Protein AF-A0A7W4FK07-F1 (afdb_monomer)

Foldseek 3Di:
DQLLVVLVVLLVDPPQALVSLVSLLVSLVPDDDPSNVSSVVCVVVSLVNDDPVRNVVCVVVVSD

Secondary structure (DSSP, 8-state):
--HHHHHHHHHHSSSP-HHHHHHHHHHHHH--THHHHHHHTTHHHHHHTS-HHHHHHHHHTT--

pLDDT: mean 90.16, std 4.12, range [65.12, 94.0]

Solvent-accessible surface area (backbone atoms only — not comparable to full-atom values): 3663 Å² total; per-residue (Å²): 133,59,59,52,58,52,49,54,55,54,73,68,51,76,79,56,45,55,64,54,39,54,54,43,46,51,42,37,71,72,37,62,72,70,52,22,54,58,37,57,68,46,48,65,60,54,58,74,59,36,49,72,70,42,46,52,52,28,41,77,71,66,54,98

Sequence (64 aa):
MKLIEQAQQLLQQTPYTLQTCRDFAKLEQQAKGQEANQIADLLPALIAGLDQQTHMQAFDEGLV

Radius of gyration: 10.89 Å; Cα contacts (8 Å, |Δi|>4): 58; chains: 1; bounding box: 24×19×30 Å

Mean predicted aligned error: 3.24 Å

Nearest PDB structures (foldseek):
  9b9l-assembly2_B  TM=5.983E-01  e=6.777E+00  Homo sapiens
  8hki-assembly1_B  TM=5.436E-01  e=5.688E+00  Homo sapiens

Structure (mmCIF, N/CA/C/O backbone):
data_AF-A0A7W4FK07-F1
#
_entry.id   AF-A0A7W4FK07-F1
#
loop_
_atom_site.group_PDB
_atom_site.id
_atom_site.type_symbol
_atom_site.label_atom_id
_atom_site.label_alt_id
_atom_site.label_comp_id
_atom_site.label_asym_id
_atom_site.label_entity_id
_atom_site.label_seq_id
_atom_site.pdbx_PDB_ins_code
_atom_site.Cartn_x
_atom_site.Cartn_y
_atom_site.Cartn_z
_atom_site.occupancy
_atom_site.B_iso_or_equiv
_atom_site.auth_seq_id
_atom_site.auth_comp_id
_atom_site.auth_asym_id
_atom_site.auth_atom_id
_atom_site.pdbx_PDB_model_num
ATOM 1 N N . MET A 1 1 ? 1.747 7.154 15.137 1.00 65.12 1 MET A N 1
ATOM 2 C CA . MET A 1 1 ? 1.725 7.522 13.707 1.00 65.12 1 MET A CA 1
ATOM 3 C C . MET A 1 1 ? 0.391 7.107 13.137 1.00 65.12 1 MET A C 1
ATOM 5 O O . MET A 1 1 ? -0.063 6.016 13.468 1.00 65.12 1 MET A O 1
ATOM 9 N N . LYS A 1 2 ? -0.249 7.974 12.353 1.00 86.94 2 LYS A N 1
ATOM 10 C CA . LYS A 1 2 ? -1.484 7.636 11.638 1.00 86.94 2 LYS A CA 1
ATOM 11 C C . LYS A 1 2 ? -1.171 6.737 10.438 1.00 86.94 2 LYS A C 1
ATOM 13 O O . LYS A 1 2 ? -0.051 6.770 9.925 1.00 86.94 2 LYS A O 1
ATOM 18 N N . LEU A 1 3 ? -2.124 5.926 9.978 1.00 91.88 3 LEU A N 1
ATOM 19 C CA . LEU A 1 3 ? -1.896 5.051 8.816 1.00 91.88 3 LEU A CA 1
ATOM 20 C C . LEU A 1 3 ? -1.722 5.870 7.534 1.00 91.88 3 LEU A C 1
ATOM 22 O O . LEU A 1 3 ? -0.898 5.526 6.694 1.00 91.88 3 LEU A O 1
ATOM 26 N N . ILE A 1 4 ? -2.406 7.013 7.439 1.00 90.81 4 ILE A N 1
ATOM 27 C CA . ILE A 1 4 ? -2.254 7.945 6.318 1.00 90.81 4 ILE A CA 1
ATOM 28 C C . ILE A 1 4 ? -0.832 8.511 6.203 1.00 90.81 4 ILE A C 1
ATOM 30 O O . ILE A 1 4 ? -0.313 8.638 5.101 1.00 90.81 4 ILE A O 1
ATOM 34 N N . GLU A 1 5 ? -0.161 8.789 7.323 1.00 92.00 5 GLU A N 1
ATOM 35 C CA . GLU A 1 5 ? 1.233 9.253 7.308 1.00 92.00 5 GLU A CA 1
ATOM 36 C C . GLU A 1 5 ? 2.166 8.150 6.793 1.00 92.00 5 GLU A C 1
ATOM 38 O O . GLU A 1 5 ? 3.077 8.421 6.017 1.00 92.00 5 GLU A O 1
ATOM 43 N N . GLN A 1 6 ? 1.902 6.894 7.166 1.00 91.44 6 GLN A N 1
ATOM 44 C CA . GLN A 1 6 ? 2.658 5.740 6.672 1.00 91.44 6 GLN A CA 1
ATOM 45 C C . GLN A 1 6 ? 2.435 5.524 5.171 1.00 91.44 6 GLN A C 1
ATOM 47 O O . GLN A 1 6 ? 3.400 5.298 4.447 1.00 91.44 6 GLN A O 1
ATOM 52 N N . ALA A 1 7 ? 1.196 5.663 4.688 1.00 91.94 7 ALA A N 1
ATOM 53 C CA . ALA A 1 7 ? 0.881 5.576 3.264 1.00 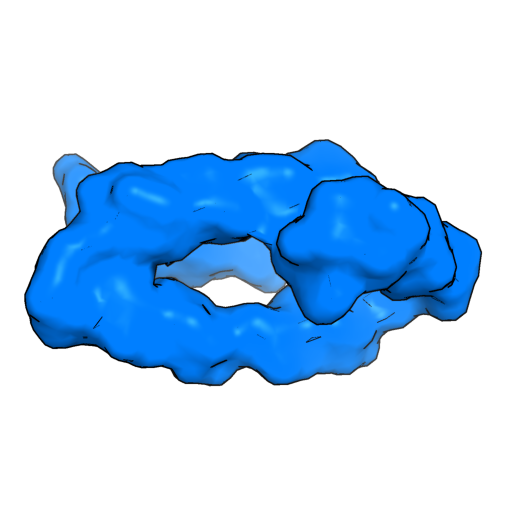91.94 7 ALA A CA 1
ATOM 54 C C . ALA A 1 7 ? 1.580 6.694 2.471 1.00 91.94 7 ALA A C 1
ATOM 56 O O . ALA A 1 7 ? 2.168 6.441 1.424 1.00 91.94 7 ALA A O 1
ATOM 57 N N . GLN A 1 8 ? 1.610 7.919 3.001 1.00 91.25 8 GLN A N 1
ATOM 58 C CA . GLN A 1 8 ? 2.342 9.030 2.388 1.00 91.25 8 GLN A CA 1
ATOM 59 C C . GLN A 1 8 ? 3.853 8.781 2.347 1.00 91.25 8 GLN A C 1
ATOM 61 O O . GLN A 1 8 ? 4.481 9.032 1.321 1.00 91.25 8 GLN A O 1
ATOM 66 N N . GLN A 1 9 ? 4.447 8.264 3.427 1.00 91.88 9 GLN A N 1
ATOM 67 C CA . GLN A 1 9 ? 5.870 7.907 3.438 1.00 91.88 9 GLN A CA 1
ATOM 68 C C . GLN A 1 9 ? 6.190 6.784 2.449 1.00 91.88 9 GLN A C 1
ATOM 70 O O . GLN A 1 9 ? 7.240 6.816 1.809 1.00 91.88 9 GLN A O 1
ATOM 75 N N . LEU A 1 10 ? 5.287 5.816 2.299 1.00 90.19 10 LEU A N 1
ATOM 76 C CA . LEU A 1 10 ? 5.419 4.730 1.336 1.00 90.19 10 LEU A CA 1
ATOM 77 C C . LEU A 1 10 ? 5.489 5.270 -0.102 1.00 90.19 10 LEU A C 1
ATOM 79 O O . LEU A 1 10 ? 6.346 4.856 -0.876 1.00 90.19 10 LEU A O 1
ATOM 83 N N . LEU A 1 11 ? 4.662 6.269 -0.424 1.00 88.88 11 LEU A N 1
ATOM 84 C CA . LEU A 1 11 ? 4.643 6.931 -1.734 1.00 88.88 11 LEU A CA 1
ATOM 85 C C . LEU A 1 11 ? 5.832 7.867 -1.986 1.00 88.88 11 LEU A C 1
ATOM 87 O O . LEU A 1 11 ? 6.050 8.280 -3.123 1.00 88.88 11 LEU A O 1
ATOM 91 N N . GLN A 1 12 ? 6.632 8.189 -0.969 1.00 88.69 12 GLN A N 1
ATOM 92 C CA . GLN A 1 12 ? 7.901 8.900 -1.158 1.00 88.69 12 GLN A CA 1
ATOM 93 C C . GLN A 1 12 ? 9.048 7.967 -1.565 1.00 88.69 12 GLN A C 1
ATOM 95 O O . GLN A 1 12 ? 10.079 8.446 -2.035 1.00 88.69 12 GLN A O 1
ATOM 100 N N . GLN A 1 13 ? 8.893 6.650 -1.399 1.00 84.06 13 GLN A N 1
ATOM 101 C CA . GLN A 1 13 ? 9.926 5.679 -1.750 1.00 84.06 13 GLN A CA 1
ATOM 102 C C . GLN A 1 13 ? 9.749 5.207 -3.190 1.00 84.06 13 GLN A C 1
ATOM 104 O O . GLN A 1 13 ? 9.027 4.252 -3.465 1.00 84.06 13 GLN A O 1
ATOM 109 N N . THR A 1 14 ? 10.422 5.890 -4.114 1.00 81.75 14 THR A N 1
ATOM 110 C CA . THR A 1 14 ? 10.552 5.450 -5.505 1.00 81.75 14 THR A CA 1
ATOM 111 C C . THR A 1 14 ? 11.853 4.660 -5.704 1.00 81.75 14 THR A C 1
ATOM 113 O O . THR A 1 14 ? 12.860 4.961 -5.055 1.00 81.75 14 THR A O 1
ATOM 116 N N . PRO A 1 15 ? 11.876 3.653 -6.597 1.00 85.25 15 PRO A N 1
ATOM 117 C CA . PRO A 1 15 ? 10.781 3.194 -7.463 1.00 85.25 15 PRO A CA 1
ATOM 118 C C . PRO A 1 15 ? 9.677 2.432 -6.707 1.00 85.25 15 PRO A C 1
ATOM 120 O O . PRO A 1 15 ? 9.953 1.743 -5.726 1.00 85.25 15 PRO A O 1
ATOM 123 N N . TYR A 1 16 ? 8.428 2.533 -7.179 1.00 89.94 16 TYR A N 1
ATOM 124 C CA . TYR A 1 16 ? 7.318 1.760 -6.617 1.00 89.94 16 TYR A CA 1
ATOM 125 C C . TYR A 1 16 ? 7.421 0.298 -7.044 1.00 89.94 16 TYR 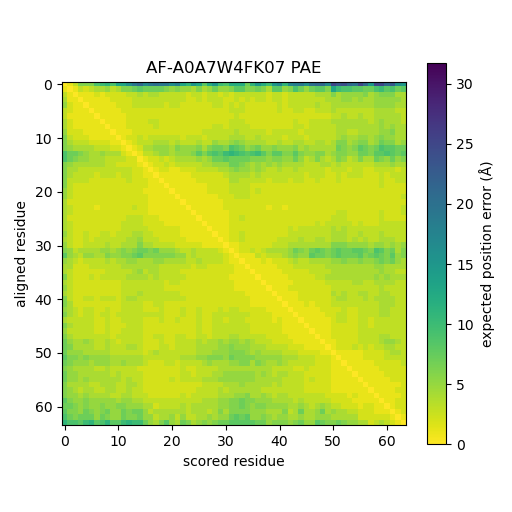A C 1
ATOM 127 O O . TYR A 1 16 ? 7.544 -0.030 -8.224 1.00 89.94 16 TYR A O 1
ATOM 135 N N . THR A 1 17 ? 7.365 -0.595 -6.063 1.00 91.31 17 THR A N 1
ATOM 136 C CA . THR A 1 17 ? 7.486 -2.040 -6.269 1.00 91.31 17 THR A CA 1
ATOM 137 C C . THR A 1 17 ? 6.180 -2.747 -5.922 1.00 91.31 17 THR A C 1
ATOM 139 O O . THR A 1 17 ? 5.267 -2.170 -5.329 1.00 91.31 17 THR A O 1
ATOM 142 N N . LEU A 1 18 ? 6.099 -4.041 -6.232 1.00 91.31 18 LEU A N 1
ATOM 143 C CA . LEU A 1 18 ? 4.977 -4.873 -5.798 1.00 91.31 18 LEU A CA 1
ATOM 144 C C . LEU A 1 18 ? 4.839 -4.871 -4.267 1.00 91.31 18 LEU A C 1
ATOM 146 O O . LEU A 1 18 ? 3.732 -4.887 -3.736 1.00 91.31 18 LEU A O 1
ATOM 150 N N . GLN A 1 19 ? 5.965 -4.779 -3.553 1.00 91.25 19 GLN A N 1
ATOM 151 C CA . GLN A 1 19 ? 5.975 -4.656 -2.099 1.00 91.25 19 GLN A CA 1
ATOM 152 C C . GLN A 1 19 ? 5.307 -3.351 -1.643 1.00 91.25 19 GLN A C 1
ATOM 154 O O . GLN A 1 19 ? 4.482 -3.388 -0.736 1.00 91.25 19 GLN A O 1
ATOM 159 N N . THR A 1 20 ? 5.556 -2.236 -2.338 1.00 92.44 20 THR A N 1
ATOM 160 C CA . THR A 1 20 ? 4.864 -0.955 -2.116 1.00 92.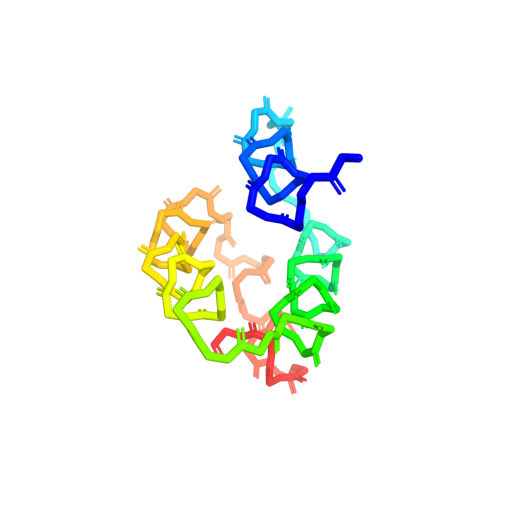44 20 THR A CA 1
ATOM 161 C C . THR A 1 20 ? 3.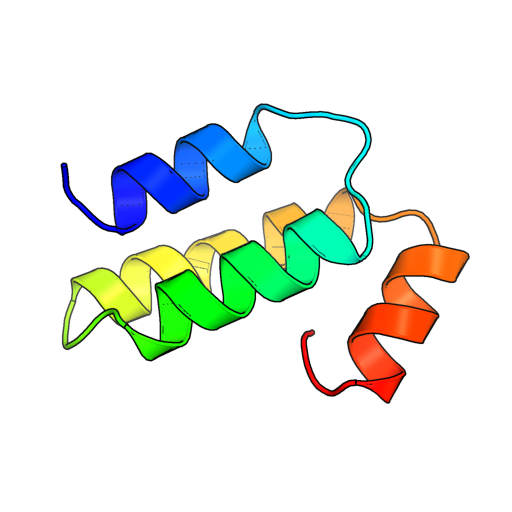344 -1.117 -2.245 1.00 92.44 20 THR A C 1
ATOM 163 O O . THR A 1 20 ? 2.604 -0.619 -1.406 1.00 92.44 20 THR A O 1
ATOM 166 N N . CYS A 1 21 ? 2.861 -1.876 -3.233 1.00 92.25 21 CYS A N 1
ATOM 167 C CA . CYS A 1 21 ? 1.425 -2.143 -3.398 1.00 92.25 21 CYS A CA 1
ATOM 168 C C . CYS A 1 21 ? 0.849 -2.967 -2.240 1.00 92.25 21 CYS A C 1
ATOM 170 O O . CYS A 1 21 ? -0.202 -2.636 -1.698 1.00 92.25 21 CYS A O 1
ATOM 172 N N . ARG A 1 22 ? 1.563 -4.013 -1.810 1.00 94.00 22 ARG A N 1
ATOM 173 C CA . ARG A 1 22 ? 1.148 -4.859 -0.680 1.00 94.00 22 ARG A CA 1
ATOM 174 C C . ARG A 1 22 ? 1.109 -4.093 0.637 1.00 94.00 22 ARG A C 1
ATOM 176 O O . ARG A 1 22 ? 0.164 -4.247 1.409 1.00 94.00 22 ARG A O 1
ATOM 183 N N . ASP A 1 23 ? 2.122 -3.271 0.897 1.00 93.50 23 ASP A N 1
ATOM 184 C CA . ASP A 1 23 ? 2.177 -2.448 2.102 1.00 93.50 23 ASP A CA 1
ATOM 185 C C . ASP A 1 23 ? 1.070 -1.390 2.093 1.00 93.50 23 ASP A C 1
ATOM 187 O O . ASP A 1 23 ? 0.415 -1.185 3.115 1.00 93.50 23 ASP A O 1
ATOM 191 N N . PHE A 1 24 ? 0.781 -0.794 0.935 1.00 93.50 24 PHE A N 1
ATOM 192 C CA . PHE A 1 24 ? -0.334 0.135 0.776 1.00 93.50 24 PHE A CA 1
ATOM 193 C C . PHE A 1 24 ? -1.686 -0.537 1.050 1.00 93.50 24 PHE A C 1
ATOM 195 O O . PHE A 1 24 ? -2.445 -0.060 1.892 1.00 93.50 24 PHE A O 1
ATOM 202 N N . ALA A 1 25 ? -1.955 -1.686 0.423 1.00 92.69 25 ALA A N 1
ATOM 203 C CA . ALA A 1 25 ? -3.189 -2.445 0.629 1.00 92.69 25 ALA A CA 1
ATOM 204 C C . ALA A 1 25 ? -3.366 -2.866 2.097 1.00 92.69 25 ALA A C 1
ATOM 206 O O . ALA A 1 25 ? -4.470 -2.840 2.640 1.00 92.69 25 ALA A O 1
ATOM 207 N N . LYS A 1 26 ? -2.271 -3.211 2.784 1.00 93.19 26 LYS A N 1
ATOM 208 C CA . LYS A 1 26 ? -2.294 -3.517 4.217 1.00 93.19 26 LYS A CA 1
ATOM 209 C C . LYS A 1 26 ? -2.657 -2.292 5.058 1.00 93.19 26 LYS A C 1
ATOM 211 O O . LYS A 1 26 ? -3.424 -2.429 6.010 1.00 93.19 26 LYS A O 1
ATOM 216 N N . LEU A 1 27 ? -2.122 -1.116 4.731 1.00 93.06 27 LEU A N 1
ATOM 217 C CA . LEU A 1 27 ? -2.455 0.136 5.417 1.00 93.06 27 LEU A CA 1
ATOM 218 C C . LEU A 1 27 ? -3.921 0.523 5.192 1.00 93.06 27 LEU A C 1
ATOM 220 O O . LEU A 1 27 ? -4.596 0.900 6.149 1.00 93.06 27 LEU A O 1
ATOM 224 N N . GLU A 1 28 ? -4.425 0.365 3.968 1.00 91.38 28 GLU A N 1
ATOM 225 C CA . GLU A 1 28 ? -5.833 0.596 3.634 1.00 91.38 28 GLU A CA 1
ATOM 226 C C . GLU A 1 28 ? -6.760 -0.334 4.434 1.00 91.38 28 GLU A C 1
ATOM 228 O O . GLU A 1 28 ? -7.680 0.138 5.098 1.00 91.38 28 GLU A O 1
ATOM 233 N N . GLN A 1 29 ? -6.460 -1.639 4.474 1.00 90.88 29 GLN A N 1
ATOM 234 C CA . GLN A 1 29 ? -7.230 -2.627 5.244 1.00 90.88 29 GLN A CA 1
ATOM 235 C C . GLN A 1 29 ? -7.196 -2.388 6.760 1.00 90.88 29 GLN A C 1
ATOM 237 O O . GLN A 1 29 ? -8.133 -2.749 7.477 1.00 90.88 29 GLN A O 1
ATOM 242 N N . GLN A 1 30 ? -6.104 -1.821 7.278 1.00 92.06 30 GLN A N 1
ATOM 243 C CA . GLN A 1 30 ? -5.980 -1.476 8.695 1.00 92.06 30 GLN A CA 1
ATOM 244 C C . GLN A 1 30 ? -6.731 -0.192 9.052 1.00 92.06 30 GLN A C 1
ATOM 246 O O . GLN A 1 30 ? -7.153 -0.029 10.203 1.00 92.06 30 GLN A O 1
ATOM 251 N N . ALA A 1 31 ? -6.897 0.715 8.092 1.00 92.06 31 ALA A N 1
ATOM 252 C CA . ALA A 1 31 ? -7.569 1.977 8.311 1.00 92.06 31 ALA A CA 1
ATOM 253 C C . ALA A 1 31 ? -9.086 1.793 8.403 1.00 92.06 31 ALA A C 1
ATOM 255 O O . ALA A 1 31 ? -9.679 0.864 7.858 1.00 92.06 31 ALA A O 1
ATOM 256 N N . LYS A 1 32 ? -9.745 2.690 9.142 1.00 89.56 32 LYS A N 1
ATOM 257 C CA . LYS A 1 32 ? -11.202 2.680 9.316 1.00 89.56 32 LYS A CA 1
ATOM 258 C C . LYS A 1 32 ? -11.763 4.092 9.232 1.00 89.56 32 LYS A C 1
ATOM 260 O O . LYS A 1 32 ? -11.123 5.055 9.652 1.00 89.56 32 LYS A O 1
ATOM 265 N N . GLY A 1 33 ? -12.991 4.203 8.731 1.00 91.31 33 GLY A N 1
ATOM 266 C CA . GLY A 1 33 ? -13.697 5.477 8.624 1.00 91.31 33 GLY A CA 1
ATOM 267 C C . GLY A 1 33 ? -12.975 6.456 7.697 1.00 91.31 33 GLY A C 1
ATOM 268 O O . GLY A 1 33 ? -12.568 6.095 6.598 1.00 91.31 33 GLY A O 1
ATOM 269 N N . GLN A 1 34 ? -12.809 7.699 8.147 1.00 89.25 34 GLN A N 1
ATOM 270 C CA . GLN A 1 34 ? -12.226 8.765 7.330 1.00 89.25 34 GLN A CA 1
ATOM 271 C C . GLN A 1 34 ? -10.776 8.479 6.913 1.00 89.25 34 GLN A C 1
ATOM 273 O O . GLN A 1 34 ? -10.396 8.827 5.802 1.00 89.25 34 GLN A O 1
ATOM 278 N N . GLU A 1 35 ? -9.985 7.809 7.755 1.00 89.50 35 GLU A N 1
ATOM 279 C CA . GLU A 1 35 ? -8.586 7.500 7.436 1.00 89.50 35 GLU A CA 1
ATOM 280 C C . GLU A 1 35 ? -8.476 6.488 6.283 1.00 89.50 35 GLU A C 1
ATOM 282 O O . GLU A 1 35 ? -7.601 6.633 5.437 1.00 89.50 35 GLU A O 1
ATOM 287 N N . ALA A 1 36 ? -9.412 5.535 6.180 1.00 90.62 36 ALA A N 1
ATOM 288 C CA . ALA A 1 36 ? -9.470 4.601 5.051 1.00 90.62 36 ALA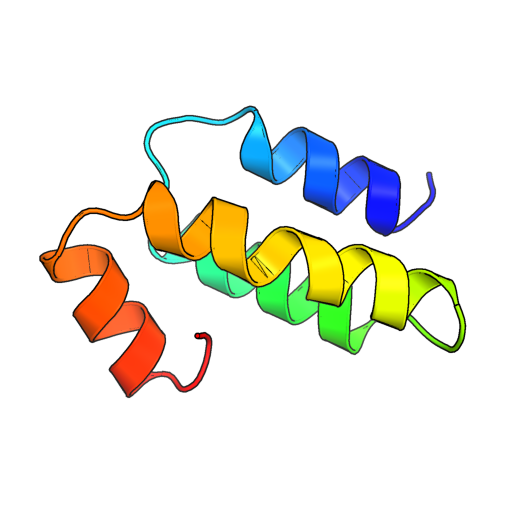 A CA 1
ATOM 289 C C . ALA A 1 36 ? -9.783 5.328 3.739 1.00 90.62 36 ALA A C 1
ATOM 291 O O . ALA A 1 36 ? -9.119 5.094 2.737 1.00 90.62 36 ALA A O 1
ATOM 292 N N . ASN A 1 37 ? -10.724 6.279 3.767 1.00 92.44 37 ASN A N 1
ATOM 293 C CA . ASN A 1 37 ? -11.043 7.096 2.594 1.00 92.44 37 ASN A CA 1
ATOM 294 C C . ASN A 1 37 ? -9.843 7.937 2.143 1.00 92.44 37 ASN A C 1
ATOM 296 O O . ASN A 1 37 ? -9.603 8.074 0.951 1.00 92.44 37 ASN A O 1
ATOM 300 N N . GLN A 1 38 ? -9.084 8.492 3.093 1.00 92.88 38 GLN A N 1
ATOM 301 C CA . GLN A 1 38 ? -7.886 9.268 2.776 1.00 92.88 38 GLN A CA 1
ATOM 302 C C . GLN A 1 38 ? -6.770 8.403 2.191 1.00 92.88 38 GLN A C 1
ATOM 304 O O . GLN A 1 38 ? -6.035 8.885 1.340 1.00 92.88 38 GLN A O 1
ATOM 309 N N . ILE A 1 39 ? -6.623 7.154 2.644 1.00 92.56 3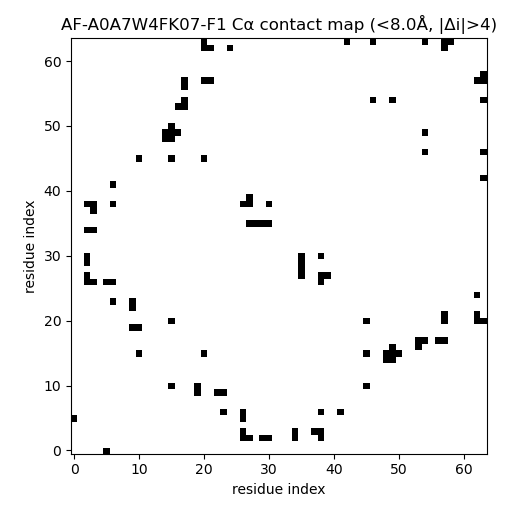9 ILE A N 1
ATOM 310 C CA . ILE A 1 39 ? -5.652 6.227 2.055 1.00 92.56 39 ILE A CA 1
ATOM 311 C C . ILE A 1 39 ? -6.118 5.815 0.662 1.00 92.56 39 ILE A C 1
ATOM 313 O O . ILE A 1 39 ? -5.337 5.942 -0.267 1.00 92.56 39 ILE A O 1
ATOM 317 N N . ALA A 1 40 ? -7.382 5.433 0.478 1.00 91.50 40 ALA A N 1
ATOM 318 C CA . ALA A 1 40 ? -7.921 5.065 -0.833 1.00 91.50 40 ALA A CA 1
ATOM 319 C C . ALA A 1 40 ? -7.771 6.189 -1.883 1.00 91.50 40 ALA A C 1
ATOM 321 O O . ALA A 1 40 ? -7.513 5.912 -3.052 1.00 91.50 40 ALA A O 1
ATOM 322 N N . ASP A 1 41 ? -7.847 7.461 -1.471 1.00 93.56 41 ASP A N 1
ATOM 323 C CA . ASP A 1 41 ? -7.607 8.629 -2.340 1.00 93.56 41 ASP A CA 1
ATOM 324 C C . ASP A 1 41 ? -6.172 8.683 -2.907 1.00 93.56 41 ASP A C 1
ATOM 326 O O . ASP A 1 41 ? -5.930 9.264 -3.964 1.00 93.56 41 ASP A O 1
ATOM 330 N N . LEU A 1 42 ? -5.213 8.028 -2.245 1.00 91.44 42 LEU A N 1
ATOM 331 C CA . LEU A 1 42 ? -3.821 7.946 -2.685 1.00 91.44 42 LEU A CA 1
ATOM 332 C C . LEU A 1 42 ? -3.553 6.796 -3.673 1.00 91.44 42 LEU A C 1
ATOM 334 O O . LEU A 1 42 ? -2.503 6.785 -4.320 1.00 91.44 42 LEU A O 1
ATOM 338 N N . LEU A 1 43 ? -4.480 5.841 -3.821 1.00 90.81 43 LEU A N 1
ATOM 339 C CA . LEU A 1 43 ? -4.317 4.672 -4.693 1.00 90.81 43 LEU A CA 1
ATOM 340 C C . LEU A 1 43 ? -4.053 5.048 -6.169 1.00 90.81 43 LEU A C 1
ATOM 342 O O . LEU A 1 43 ? -3.134 4.485 -6.765 1.00 90.81 43 LEU A O 1
ATOM 346 N N . PRO A 1 44 ? -4.746 6.036 -6.774 1.00 90.75 44 PRO A N 1
ATOM 347 C CA . PRO A 1 44 ? -4.463 6.454 -8.148 1.00 90.75 44 PRO A CA 1
ATOM 348 C C . PRO A 1 44 ? -3.041 6.998 -8.331 1.00 90.75 44 PRO A C 1
ATOM 350 O O . PRO A 1 44 ? -2.438 6.797 -9.384 1.00 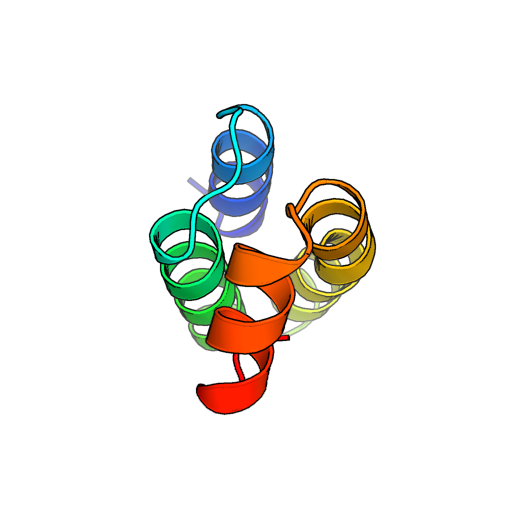90.75 44 PRO A O 1
ATOM 353 N N . ALA A 1 45 ? -2.490 7.670 -7.314 1.00 90.62 45 ALA A N 1
ATOM 354 C CA . ALA A 1 45 ? -1.126 8.191 -7.355 1.00 90.62 45 ALA A CA 1
ATOM 355 C C . ALA A 1 45 ? -0.088 7.062 -7.297 1.00 90.62 45 ALA A C 1
ATOM 357 O O . ALA A 1 45 ? 0.911 7.117 -8.014 1.00 90.62 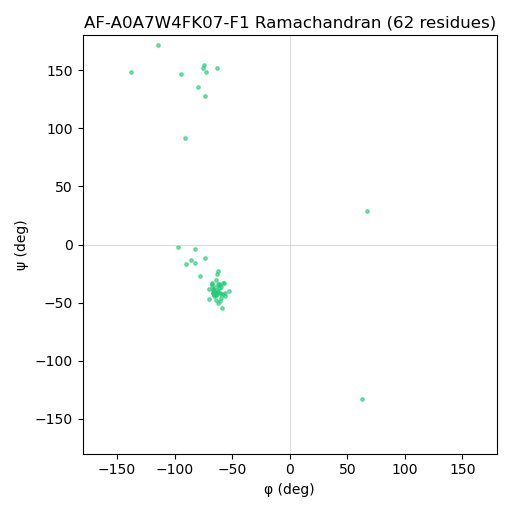45 ALA A O 1
ATOM 358 N N . LEU A 1 46 ? -0.352 6.020 -6.497 1.00 90.25 46 LEU A N 1
ATOM 359 C CA . LEU A 1 46 ? 0.451 4.798 -6.490 1.00 90.25 46 LEU A CA 1
ATOM 360 C C . LEU A 1 46 ? 0.450 4.156 -7.879 1.00 90.25 46 LEU A C 1
ATOM 362 O O . LEU A 1 46 ? 1.514 3.968 -8.460 1.00 90.25 46 LEU A O 1
ATOM 366 N N . ILE A 1 47 ? -0.739 3.891 -8.429 1.00 89.38 47 ILE A N 1
ATOM 367 C CA . ILE A 1 47 ? -0.926 3.252 -9.739 1.00 89.38 47 ILE A CA 1
ATOM 368 C C . ILE A 1 47 ? -0.211 4.028 -10.847 1.00 89.38 47 ILE A C 1
ATOM 370 O O . ILE A 1 47 ? 0.483 3.429 -11.665 1.00 89.38 47 ILE A O 1
ATOM 374 N N . ALA A 1 48 ? -0.324 5.358 -10.849 1.00 90.06 48 ALA A N 1
ATOM 375 C CA . ALA A 1 48 ? 0.314 6.214 -11.845 1.00 90.06 48 ALA A CA 1
ATOM 376 C C . ALA A 1 48 ? 1.853 6.159 -11.821 1.00 90.06 48 ALA A C 1
ATOM 378 O O . ALA A 1 48 ?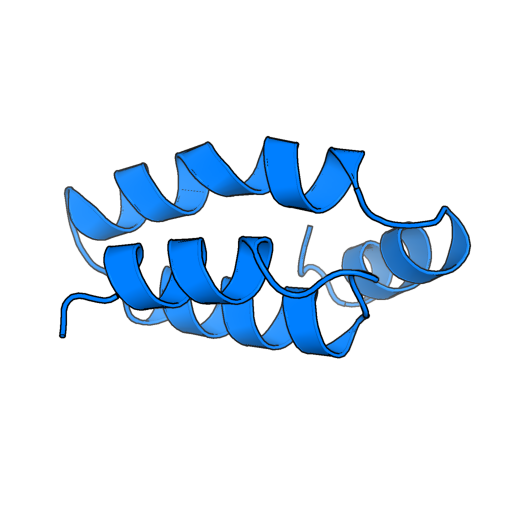 2.481 6.450 -12.837 1.00 90.06 48 ALA A O 1
ATOM 379 N N . GLY A 1 49 ? 2.461 5.811 -10.682 1.00 88.38 49 GLY A N 1
ATOM 380 C CA . GLY A 1 49 ? 3.912 5.662 -10.555 1.00 88.38 49 GLY A CA 1
ATOM 381 C C . GLY A 1 49 ? 4.426 4.227 -10.693 1.00 88.38 49 GLY A C 1
ATOM 382 O O . GLY A 1 49 ? 5.635 4.021 -10.600 1.00 88.38 49 GLY A O 1
ATOM 383 N N . LEU A 1 50 ? 3.548 3.233 -10.871 1.00 90.31 50 LEU A N 1
ATOM 384 C CA . LEU A 1 50 ? 3.956 1.847 -11.099 1.00 90.31 50 LEU A CA 1
ATOM 385 C C . LEU A 1 50 ? 4.376 1.644 -12.555 1.00 90.31 50 LEU A C 1
ATOM 387 O O . LEU A 1 50 ? 3.665 2.018 -13.487 1.00 90.31 50 LEU A O 1
ATOM 391 N N . ASP A 1 51 ? 5.493 0.949 -12.757 1.00 91.25 51 ASP A N 1
ATOM 392 C CA . ASP A 1 51 ? 5.818 0.380 -14.061 1.00 91.25 51 ASP A CA 1
ATOM 393 C C . ASP A 1 51 ? 4.777 -0.670 -14.479 1.00 91.25 51 ASP A C 1
ATOM 395 O O . ASP A 1 51 ? 4.190 -1.367 -13.646 1.00 91.25 51 ASP A O 1
ATOM 399 N N . GLN A 1 52 ? 4.593 -0.840 -15.792 1.00 89.44 52 GLN A N 1
ATOM 400 C CA . GLN A 1 52 ? 3.566 -1.718 -16.369 1.00 89.44 52 GLN A CA 1
ATOM 401 C C . GLN A 1 52 ? 3.614 -3.153 -15.819 1.00 89.44 52 GLN A C 1
ATOM 403 O O . GLN A 1 52 ? 2.568 -3.746 -15.554 1.00 89.44 52 GLN A O 1
ATOM 408 N N . GLN A 1 53 ? 4.817 -3.704 -15.627 1.00 91.69 53 GLN A N 1
ATOM 409 C CA . GLN A 1 53 ? 4.993 -5.047 -15.071 1.00 91.69 53 GLN A CA 1
ATOM 410 C C . GLN A 1 53 ? 4.473 -5.121 -13.631 1.00 91.69 53 GLN A C 1
ATOM 412 O O . GLN A 1 53 ? 3.703 -6.018 -13.299 1.00 91.69 53 GLN A O 1
ATOM 417 N N . THR A 1 54 ? 4.852 -4.159 -12.791 1.00 91.75 54 THR A N 1
ATOM 418 C CA . THR A 1 54 ? 4.431 -4.106 -11.390 1.00 91.75 54 THR A CA 1
ATOM 419 C C . THR A 1 54 ? 2.930 -3.875 -11.273 1.00 91.75 54 THR A C 1
ATOM 421 O O . THR A 1 54 ? 2.282 -4.522 -10.457 1.00 91.75 54 THR A O 1
ATOM 424 N N . HIS A 1 55 ? 2.364 -3.011 -12.119 1.00 92.56 55 HIS A N 1
ATOM 425 C CA . HIS A 1 55 ? 0.924 -2.789 -12.184 1.00 92.56 55 HIS A CA 1
ATOM 426 C C . HIS A 1 55 ? 0.167 -4.076 -12.539 1.00 92.56 55 HIS A C 1
ATOM 428 O O . HIS A 1 55 ? -0.790 -4.425 -11.858 1.00 92.56 55 HIS A O 1
ATOM 434 N N . MET A 1 56 ? 0.624 -4.831 -13.548 1.00 92.75 56 MET A N 1
ATOM 435 C CA . MET A 1 56 ? 0.027 -6.130 -13.884 1.00 92.75 56 MET A CA 1
ATOM 436 C C . MET A 1 56 ? 0.099 -7.129 -12.725 1.00 92.75 56 MET A C 1
ATOM 438 O O . MET A 1 56 ? -0.885 -7.808 -12.458 1.00 92.75 56 MET A O 1
ATOM 442 N N . GLN A 1 57 ? 1.234 -7.211 -12.025 1.00 93.00 57 GLN A N 1
ATOM 443 C CA . GLN A 1 57 ? 1.379 -8.110 -10.874 1.00 93.00 57 GLN A CA 1
ATOM 444 C C . GLN A 1 57 ? 0.483 -7.701 -9.702 1.00 93.00 57 GLN A C 1
ATOM 446 O O . GLN A 1 57 ? -0.132 -8.551 -9.067 1.00 93.00 57 GLN A O 1
ATOM 451 N N . ALA A 1 58 ? 0.392 -6.401 -9.424 1.00 91.56 58 ALA A N 1
ATOM 452 C CA . ALA A 1 58 ? -0.473 -5.884 -8.375 1.00 91.56 58 ALA A CA 1
ATOM 453 C C . ALA A 1 58 ? -1.956 -6.124 -8.702 1.00 91.56 58 ALA A C 1
ATOM 455 O O . ALA A 1 58 ? -2.716 -6.498 -7.814 1.00 91.56 58 ALA A O 1
ATOM 456 N N . PHE A 1 59 ? -2.348 -5.974 -9.970 1.00 90.06 59 PHE A N 1
ATOM 457 C CA . PHE A 1 59 ? -3.705 -6.249 -10.442 1.00 90.06 59 PHE A CA 1
ATOM 458 C C . PHE A 1 59 ? -4.059 -7.741 -10.344 1.00 90.06 59 PHE A C 1
ATOM 460 O O . PHE A 1 59 ? -5.146 -8.085 -9.890 1.00 90.06 59 PHE A O 1
ATOM 467 N N . ASP A 1 60 ? -3.133 -8.634 -10.709 1.00 92.44 60 ASP A N 1
ATOM 468 C CA . ASP A 1 60 ? -3.311 -10.090 -10.578 1.00 92.44 60 ASP A CA 1
ATOM 469 C C . ASP A 1 60 ? -3.522 -10.514 -9.110 1.00 92.44 60 ASP A C 1
ATOM 471 O O . ASP A 1 60 ? -4.336 -11.390 -8.818 1.00 92.44 60 ASP A O 1
ATOM 475 N N . GLU A 1 61 ? -2.866 -9.826 -8.167 1.00 89.19 61 GLU A N 1
ATOM 476 C CA . GLU A 1 61 ? -3.058 -10.020 -6.722 1.00 89.19 61 GLU A CA 1
ATOM 477 C C . GLU A 1 61 ? -4.277 -9.275 -6.135 1.00 89.19 61 GLU A C 1
ATOM 479 O O . GLU A 1 61 ? -4.570 -9.435 -4.948 1.00 89.19 61 GLU A O 1
ATOM 484 N N . GLY A 1 62 ? -4.999 -8.473 -6.928 1.00 87.06 62 GLY A N 1
ATOM 485 C CA . GLY A 1 62 ? -6.126 -7.657 -6.459 1.00 87.06 62 GLY A CA 1
ATOM 486 C C . GLY A 1 62 ? -5.723 -6.526 -5.504 1.00 87.06 62 GLY A C 1
ATOM 487 O O . GLY A 1 62 ? -6.492 -6.166 -4.614 1.00 87.06 62 GLY A O 1
ATOM 488 N N . LEU A 1 63 ? -4.499 -6.008 -5.647 1.00 85.88 63 LEU A N 1
ATOM 489 C CA . LEU A 1 63 ? -3.939 -4.916 -4.840 1.00 85.88 63 LEU A CA 1
ATOM 490 C C . LEU A 1 63 ? -4.215 -3.524 -5.433 1.00 85.88 63 LEU A C 1
ATOM 492 O O . LEU A 1 63 ? -4.037 -2.532 -4.727 1.00 85.88 63 LEU A O 1
ATOM 496 N N . VAL A 1 64 ? -4.590 -3.459 -6.716 1.00 79.62 64 VAL A N 1
ATOM 497 C CA . VAL A 1 64 ? -4.916 -2.243 -7.484 1.00 79.62 64 VAL A CA 1
ATOM 498 C C . VAL A 1 64 ? -6.088 -2.488 -8.424 1.00 79.62 64 VAL A C 1
ATOM 500 O O . VAL A 1 64 ? -6.261 -3.652 -8.855 1.00 79.62 64 VAL A O 1
#